Protein AF-A0A413T5Q0-F1 (afdb_monomer_lite)

pLDDT: mean 87.53, std 9.97, range [37.03, 95.62]

Structure (mmCIF, N/CA/C/O backbone):
data_AF-A0A413T5Q0-F1
#
_entry.id   AF-A0A413T5Q0-F1
#
loop_
_atom_site.group_PDB
_atom_site.id
_atom_site.type_symbol
_atom_site.label_atom_id
_atom_site.label_alt_id
_atom_site.label_comp_id
_atom_site.label_asym_id
_atom_site.label_entity_id
_atom_site.label_seq_id
_atom_site.pdbx_PDB_ins_code
_atom_site.Cartn_x
_atom_site.Cartn_y
_atom_site.Cartn_z
_atom_site.occupancy
_atom_site.B_iso_or_equiv
_atom_site.auth_seq_id
_atom_site.auth_comp_id
_atom_site.auth_asym_id
_atom_site.auth_atom_id
_atom_site.pdbx_PDB_model_num
ATOM 1 N N . MET A 1 1 ? 18.832 16.435 -22.795 1.00 37.03 1 MET A N 1
ATOM 2 C CA . MET A 1 1 ? 18.969 17.569 -21.854 1.00 37.03 1 MET A CA 1
ATOM 3 C C . MET A 1 1 ? 18.247 17.186 -20.568 1.00 37.03 1 MET A C 1
ATOM 5 O O . MET A 1 1 ? 17.034 17.043 -20.609 1.00 37.03 1 MET A O 1
ATOM 9 N N . ASN A 1 2 ? 18.968 16.907 -19.477 1.00 51.88 2 ASN A N 1
ATOM 10 C CA . ASN A 1 2 ? 18.352 16.444 -18.225 1.00 51.88 2 ASN A CA 1
ATOM 11 C C . ASN A 1 2 ? 17.718 17.629 -17.487 1.00 51.88 2 ASN A C 1
ATOM 13 O O . ASN A 1 2 ? 18.427 18.515 -17.015 1.00 51.88 2 ASN A O 1
ATOM 17 N N . GLN A 1 3 ? 16.388 17.652 -17.397 1.00 74.12 3 GLN A N 1
ATOM 18 C CA . GLN A 1 3 ? 15.677 18.561 -16.501 1.00 74.12 3 GLN A CA 1
ATOM 19 C C . GLN A 1 3 ? 15.706 17.985 -15.085 1.00 74.12 3 GLN A C 1
ATOM 21 O O . GLN A 1 3 ? 15.118 16.942 -14.812 1.00 74.12 3 GLN A O 1
ATOM 26 N N . TYR A 1 4 ? 16.403 18.671 -14.185 1.00 82.44 4 TYR A N 1
ATOM 27 C CA . TYR A 1 4 ? 16.364 18.386 -12.754 1.00 82.44 4 TYR A CA 1
ATOM 28 C C . TYR A 1 4 ? 15.148 19.070 -12.114 1.00 82.44 4 TYR A C 1
ATOM 30 O O . TYR A 1 4 ? 14.756 20.162 -12.530 1.00 82.44 4 TYR A O 1
ATOM 38 N N . ILE A 1 5 ? 14.572 18.440 -11.086 1.00 86.62 5 ILE A N 1
ATOM 39 C CA . ILE A 1 5 ? 13.526 19.039 -10.243 1.00 86.62 5 ILE A CA 1
ATOM 40 C C . ILE A 1 5 ? 14.123 20.263 -9.535 1.00 86.62 5 ILE A C 1
ATOM 42 O O . ILE A 1 5 ? 15.172 20.164 -8.896 1.00 86.62 5 ILE A O 1
ATOM 46 N N . LYS A 1 6 ? 13.459 21.416 -9.653 1.00 90.25 6 LYS A N 1
ATOM 47 C CA . LYS A 1 6 ? 13.843 22.677 -9.003 1.00 90.25 6 LYS A CA 1
ATOM 48 C C . LYS A 1 6 ? 12.963 22.935 -7.780 1.00 90.25 6 LYS A C 1
ATOM 50 O O . LYS A 1 6 ? 11.957 22.258 -7.581 1.00 90.25 6 LYS A O 1
ATOM 55 N N . ARG A 1 7 ? 13.317 23.929 -6.959 1.00 87.12 7 ARG A N 1
ATOM 56 C CA . ARG A 1 7 ? 12.543 24.284 -5.751 1.00 87.12 7 ARG A CA 1
ATOM 57 C C . ARG A 1 7 ? 11.092 24.647 -6.069 1.00 87.12 7 ARG A C 1
ATOM 59 O O . ARG A 1 7 ? 10.194 24.315 -5.309 1.00 87.12 7 ARG A O 1
ATOM 66 N N . GLU A 1 8 ? 10.880 25.310 -7.193 1.00 90.38 8 GLU A N 1
ATOM 67 C CA . GLU A 1 8 ? 9.586 25.754 -7.702 1.00 90.38 8 GLU A CA 1
ATOM 68 C C . GLU A 1 8 ? 8.789 24.650 -8.419 1.00 90.38 8 GLU A C 1
ATOM 70 O O . GLU A 1 8 ? 7.620 24.846 -8.754 1.00 90.38 8 GLU A O 1
ATOM 75 N N . THR A 1 9 ? 9.389 23.479 -8.656 1.00 88.25 9 THR A N 1
ATOM 76 C CA . THR A 1 9 ? 8.709 22.366 -9.322 1.00 88.25 9 THR A CA 1
ATOM 77 C C . THR A 1 9 ? 7.652 21.768 -8.394 1.00 88.25 9 THR A C 1
ATOM 79 O O . THR A 1 9 ? 7.969 21.115 -7.399 1.00 88.25 9 THR A O 1
ATOM 82 N N . LYS A 1 10 ? 6.374 21.955 -8.738 1.00 83.25 10 LYS A N 1
ATOM 83 C CA . LYS A 1 10 ? 5.266 21.278 -8.058 1.00 83.25 10 LYS A CA 1
ATOM 84 C C . LYS A 1 10 ? 5.279 19.795 -8.416 1.00 83.25 10 LYS A C 1
ATOM 86 O O . LYS A 1 10 ? 5.220 19.435 -9.588 1.00 83.25 10 LYS A O 1
ATOM 91 N N . ILE A 1 11 ? 5.342 18.937 -7.401 1.00 80.44 11 ILE A N 1
ATOM 92 C CA . ILE A 1 11 ? 5.183 17.493 -7.579 1.00 80.44 11 ILE A CA 1
ATOM 93 C C . ILE A 1 11 ? 3.691 17.187 -7.487 1.00 80.44 11 ILE A C 1
ATOM 95 O O . ILE A 1 11 ? 3.132 17.080 -6.394 1.00 80.44 11 ILE A O 1
ATOM 99 N N . GLU A 1 12 ? 3.043 17.080 -8.639 1.00 77.88 12 GLU A N 1
ATOM 100 C CA . GLU A 1 12 ? 1.634 16.711 -8.717 1.00 77.88 12 GLU A CA 1
ATOM 101 C C . GLU A 1 12 ? 1.476 15.183 -8.668 1.00 77.88 12 GLU A C 1
ATOM 103 O O . GLU A 1 12 ? 2.230 14.447 -9.300 1.00 77.88 12 GLU A O 1
ATOM 108 N N . ASN A 1 13 ? 0.489 14.706 -7.902 1.00 72.75 13 ASN A N 1
ATOM 109 C CA . ASN A 1 13 ? 0.017 13.315 -7.893 1.00 72.75 13 ASN A CA 1
ATOM 110 C C . ASN A 1 13 ? 1.084 12.226 -7.653 1.00 72.75 13 ASN A C 1
ATOM 112 O O . ASN A 1 13 ? 1.216 11.287 -8.437 1.00 72.75 13 ASN A O 1
ATOM 116 N N . TYR A 1 14 ? 1.796 12.285 -6.525 1.00 79.00 14 TYR A N 1
ATOM 117 C CA . TYR A 1 14 ? 2.651 11.177 -6.086 1.00 79.00 14 TYR A CA 1
ATOM 118 C C . TYR A 1 14 ? 1.947 10.286 -5.052 1.00 79.00 14 TYR A C 1
ATOM 120 O O . TYR A 1 14 ? 1.243 10.763 -4.160 1.00 79.00 14 TYR A O 1
ATOM 128 N N . ALA A 1 15 ? 2.170 8.973 -5.139 1.00 77.25 15 ALA A N 1
ATOM 129 C CA . ALA A 1 15 ? 1.743 8.037 -4.105 1.00 77.25 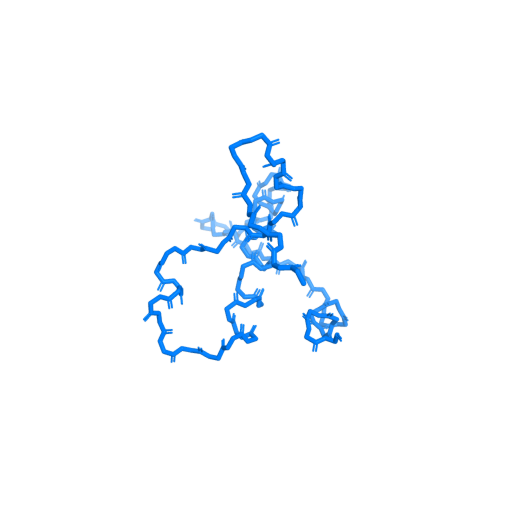15 ALA A CA 1
ATOM 130 C C . ALA A 1 15 ? 2.790 8.015 -2.973 1.00 77.25 15 ALA A C 1
ATOM 132 O O . ALA A 1 15 ? 3.949 7.669 -3.229 1.00 77.25 15 ALA A O 1
ATOM 133 N N . PRO A 1 16 ? 2.435 8.363 -1.723 1.00 81.69 16 PRO A N 1
ATOM 134 C CA . PRO A 1 16 ? 3.388 8.325 -0.623 1.00 81.69 16 PRO A CA 1
ATOM 135 C C . PRO A 1 16 ? 3.821 6.879 -0.344 1.00 81.69 16 PRO A C 1
ATOM 137 O O . PRO A 1 16 ? 3.004 6.019 -0.010 1.00 81.69 16 PRO A O 1
ATOM 140 N N . CYS A 1 17 ? 5.124 6.611 -0.462 1.00 83.88 17 CYS A N 1
ATOM 141 C CA . CYS A 1 17 ? 5.720 5.331 -0.094 1.00 83.88 17 CYS A CA 1
ATOM 142 C C . CYS A 1 17 ? 6.345 5.418 1.304 1.00 83.88 17 CYS A C 1
ATOM 144 O O . CYS A 1 17 ? 7.266 6.218 1.508 1.00 83.88 17 CYS A O 1
ATOM 146 N N . PRO A 1 18 ? 5.891 4.614 2.284 1.00 88.88 18 PRO A N 1
ATOM 147 C CA . PRO A 1 18 ? 6.507 4.595 3.601 1.00 88.88 18 PRO A CA 1
ATOM 148 C C . PRO A 1 18 ? 7.992 4.225 3.529 1.00 88.88 18 PRO A C 1
ATOM 150 O O . PRO A 1 18 ? 8.391 3.277 2.849 1.00 88.88 18 PRO A O 1
ATOM 153 N N . ARG A 1 19 ? 8.824 4.936 4.300 1.00 89.50 19 ARG A N 1
ATOM 154 C CA . ARG A 1 19 ? 10.286 4.737 4.302 1.00 89.50 19 ARG A CA 1
ATOM 155 C C . ARG A 1 19 ? 10.695 3.301 4.633 1.00 89.50 19 ARG A C 1
ATOM 157 O O . ARG A 1 19 ? 11.705 2.832 4.115 1.00 89.50 19 ARG A O 1
ATOM 164 N N . PHE A 1 20 ? 9.928 2.603 5.473 1.00 90.69 20 PHE A N 1
ATOM 165 C CA . PHE A 1 20 ? 10.232 1.218 5.828 1.00 90.69 20 PHE A CA 1
ATOM 166 C C . PHE A 1 20 ? 10.089 0.277 4.621 1.00 90.69 20 PHE A C 1
ATOM 168 O O . PHE A 1 20 ? 10.980 -0.534 4.398 1.00 90.69 20 PHE A O 1
ATOM 175 N N . LEU A 1 21 ? 9.064 0.451 3.774 1.00 90.12 21 LEU A N 1
ATOM 176 C CA . LEU A 1 21 ? 8.898 -0.340 2.546 1.00 90.12 21 LEU A CA 1
ATOM 177 C C . LEU A 1 21 ? 10.021 -0.116 1.549 1.00 90.12 21 LEU A C 1
ATOM 179 O O . LEU A 1 21 ? 10.444 -1.057 0.880 1.00 90.12 21 LEU A O 1
ATOM 183 N N . SER A 1 22 ? 10.527 1.115 1.459 1.00 85.44 22 SER A N 1
ATOM 184 C CA . SER A 1 22 ? 11.686 1.410 0.615 1.00 85.44 22 SER A CA 1
ATOM 185 C C . SER A 1 22 ? 12.881 0.525 0.997 1.00 85.44 22 SER A C 1
ATOM 187 O O . SER A 1 22 ? 13.486 -0.093 0.121 1.00 85.44 22 SER A O 1
ATOM 189 N N . LYS A 1 23 ? 13.121 0.350 2.304 1.00 89.31 23 LYS A N 1
ATOM 190 C CA . LYS A 1 23 ? 14.219 -0.456 2.864 1.00 89.31 23 LYS A CA 1
ATOM 191 C C . LYS A 1 23 ? 13.985 -1.973 2.826 1.00 89.31 23 LYS A C 1
ATOM 193 O O . LYS A 1 23 ? 14.935 -2.733 2.986 1.00 89.31 23 LYS A O 1
ATOM 198 N N . MET A 1 24 ? 12.750 -2.432 2.625 1.00 93.81 24 MET A N 1
ATOM 199 C CA . MET A 1 24 ? 12.440 -3.863 2.575 1.00 93.81 24 MET A CA 1
ATOM 200 C C . MET A 1 24 ? 12.915 -4.510 1.265 1.00 93.81 24 MET A C 1
ATOM 202 O O . MET A 1 24 ? 12.749 -3.947 0.175 1.00 93.81 24 MET A O 1
ATOM 206 N N . LYS A 1 25 ? 13.437 -5.740 1.370 1.00 93.62 25 LYS A N 1
ATOM 207 C CA . LYS A 1 25 ? 13.789 -6.618 0.238 1.00 93.62 25 LYS A CA 1
ATOM 208 C C . LYS A 1 25 ? 12.541 -7.317 -0.325 1.00 93.62 25 LYS A C 1
ATOM 210 O O . LYS A 1 25 ? 12.410 -8.531 -0.252 1.00 93.62 25 LYS A O 1
ATOM 215 N N . VAL A 1 26 ? 11.602 -6.533 -0.847 1.00 92.50 26 VAL A N 1
ATOM 216 C CA . VAL A 1 26 ? 10.383 -7.013 -1.526 1.00 92.50 26 VAL A CA 1
ATOM 217 C C . VAL A 1 26 ? 10.334 -6.483 -2.956 1.00 92.50 26 VAL A C 1
ATOM 219 O O . VAL A 1 26 ? 10.998 -5.489 -3.269 1.00 92.50 26 VAL A O 1
ATOM 222 N N . SER A 1 27 ? 9.550 -7.127 -3.824 1.00 93.12 27 SER A N 1
ATOM 223 C CA . SER A 1 27 ? 9.463 -6.727 -5.230 1.00 93.12 27 SER A CA 1
ATOM 224 C C . SER A 1 27 ? 8.926 -5.292 -5.381 1.00 93.12 27 SER A C 1
ATOM 226 O O . SER A 1 27 ? 8.100 -4.852 -4.572 1.00 93.12 27 SER A O 1
ATOM 228 N N . PRO A 1 28 ? 9.346 -4.545 -6.418 1.00 89.44 28 PRO A N 1
ATOM 229 C CA . PRO A 1 28 ? 8.820 -3.204 -6.680 1.00 89.44 28 PRO A CA 1
ATOM 230 C C . PRO A 1 28 ? 7.289 -3.171 -6.806 1.00 89.44 28 PRO A C 1
ATOM 232 O O . PRO A 1 28 ? 6.644 -2.287 -6.246 1.00 89.44 28 PRO A O 1
ATOM 235 N N . ILE A 1 29 ? 6.701 -4.182 -7.458 1.00 91.94 29 ILE A N 1
ATOM 236 C CA . ILE A 1 29 ? 5.245 -4.323 -7.597 1.00 91.94 29 ILE A CA 1
ATOM 237 C C . ILE A 1 29 ? 4.584 -4.514 -6.228 1.00 91.94 29 ILE A C 1
ATOM 239 O O . ILE A 1 29 ? 3.569 -3.881 -5.957 1.00 91.94 29 ILE A O 1
ATOM 243 N N . ALA A 1 30 ? 5.166 -5.316 -5.329 1.00 92.31 30 ALA A N 1
ATOM 244 C CA . ALA A 1 30 ? 4.628 -5.480 -3.978 1.00 92.31 30 ALA A CA 1
ATOM 245 C C . ALA A 1 30 ? 4.635 -4.158 -3.196 1.00 92.31 30 ALA A C 1
ATOM 247 O O . ALA A 1 30 ? 3.661 -3.849 -2.508 1.00 92.31 30 ALA A O 1
ATOM 248 N N . LYS A 1 31 ? 5.690 -3.339 -3.346 1.00 91.75 31 LYS A N 1
ATOM 249 C CA . LYS A 1 31 ? 5.731 -1.994 -2.745 1.00 91.75 31 LYS A CA 1
ATOM 250 C C . LYS A 1 31 ? 4.596 -1.122 -3.281 1.00 91.75 31 LYS A C 1
ATOM 252 O O . LYS A 1 31 ? 3.912 -0.481 -2.492 1.00 91.75 31 LYS A O 1
ATOM 257 N N . LEU A 1 32 ? 4.366 -1.140 -4.594 1.00 90.50 32 LEU A N 1
ATOM 258 C CA . LEU A 1 32 ? 3.321 -0.349 -5.248 1.00 90.50 32 LEU A CA 1
ATOM 259 C C . LEU A 1 32 ? 1.897 -0.806 -4.878 1.00 90.50 32 LEU A C 1
ATOM 261 O O . LEU A 1 32 ? 1.009 0.015 -4.645 1.00 90.50 32 LEU A O 1
ATOM 265 N N . VAL A 1 33 ? 1.679 -2.117 -4.766 1.00 92.56 33 VAL A N 1
ATOM 266 C CA . VAL A 1 33 ? 0.417 -2.683 -4.268 1.00 92.56 33 VAL A CA 1
ATOM 267 C C . VAL A 1 33 ? 0.178 -2.242 -2.827 1.00 92.56 33 VAL A C 1
ATOM 269 O O . VAL A 1 33 ? -0.908 -1.757 -2.510 1.00 92.56 33 VAL A O 1
ATOM 272 N N . TYR A 1 34 ? 1.195 -2.335 -1.967 1.00 92.62 34 TYR A N 1
ATOM 273 C CA . TYR A 1 34 ? 1.076 -1.909 -0.577 1.00 92.62 34 TYR A CA 1
ATOM 274 C C . TYR A 1 34 ? 0.727 -0.422 -0.464 1.00 92.62 34 TYR A C 1
ATOM 276 O O . TYR A 1 34 ? -0.202 -0.068 0.257 1.00 92.62 34 TYR A O 1
ATOM 284 N N . THR A 1 35 ? 1.440 0.465 -1.166 1.00 91.44 35 THR A N 1
ATOM 285 C CA . THR A 1 35 ? 1.179 1.914 -1.088 1.00 91.44 35 THR A CA 1
ATOM 286 C C . THR A 1 35 ? -0.213 2.266 -1.594 1.00 91.44 35 THR A C 1
ATOM 288 O O . THR A 1 35 ? -0.888 3.109 -1.003 1.00 91.44 35 THR A O 1
ATOM 291 N N . THR A 1 36 ? -0.684 1.569 -2.630 1.00 91.44 36 THR A N 1
ATOM 292 C CA . THR A 1 36 ? -2.042 1.743 -3.151 1.00 91.44 36 THR A CA 1
ATOM 293 C C . THR A 1 36 ? -3.088 1.331 -2.120 1.00 91.44 36 THR A C 1
ATOM 295 O O . THR A 1 36 ? -4.017 2.094 -1.845 1.00 91.44 36 THR A O 1
ATOM 298 N N . LEU A 1 37 ? -2.935 0.153 -1.508 1.00 92.88 37 LEU A N 1
ATOM 299 C CA . LEU A 1 37 ? -3.855 -0.329 -0.478 1.00 92.88 37 LEU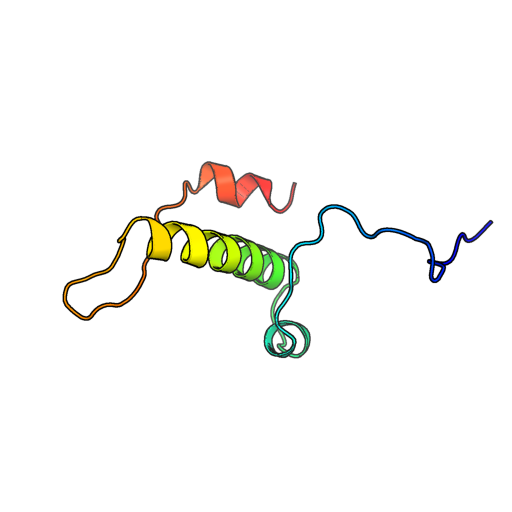 A CA 1
ATOM 300 C C . LEU A 1 37 ? -3.815 0.552 0.774 1.00 92.88 37 LEU A C 1
ATOM 302 O O . LEU A 1 37 ? -4.870 0.874 1.314 1.00 92.88 37 LEU A O 1
ATOM 306 N N . LEU A 1 38 ? -2.636 1.029 1.181 1.00 92.06 38 LEU A N 1
ATOM 307 C CA . LEU A 1 38 ? -2.484 1.970 2.290 1.00 92.06 38 LEU A CA 1
ATOM 308 C C . LEU A 1 38 ? -3.224 3.289 2.022 1.00 92.06 38 LEU A C 1
ATOM 310 O O . LEU A 1 38 ? -3.880 3.819 2.909 1.00 92.06 38 LEU A O 1
ATOM 314 N N . GLY A 1 39 ? -3.186 3.812 0.796 1.00 89.56 39 GLY A N 1
ATOM 315 C CA . GLY A 1 39 ? -4.004 4.972 0.433 1.00 89.56 39 GLY A CA 1
ATOM 316 C C . GLY A 1 39 ? -5.506 4.708 0.618 1.00 89.56 39 GLY A C 1
ATOM 317 O O . GLY A 1 39 ? -6.254 5.576 1.070 1.00 89.56 39 GLY A O 1
ATOM 318 N N . ARG A 1 40 ? -5.955 3.484 0.314 1.00 90.69 40 ARG A N 1
ATOM 319 C CA . ARG A 1 40 ? -7.359 3.073 0.452 1.00 90.69 40 ARG A CA 1
ATOM 320 C C . ARG A 1 40 ? -7.785 2.841 1.898 1.00 90.69 40 ARG A C 1
ATOM 322 O O . ARG A 1 40 ? -8.952 3.090 2.191 1.00 90.69 40 ARG A O 1
ATOM 329 N N . THR A 1 41 ? -6.888 2.458 2.809 1.00 91.88 41 THR A N 1
ATOM 330 C CA . THR A 1 41 ? -7.244 2.315 4.235 1.00 91.88 41 THR A CA 1
ATOM 331 C C . THR A 1 41 ? -7.706 3.641 4.838 1.00 91.88 41 THR A C 1
ATOM 333 O O . THR A 1 41 ? -8.624 3.638 5.652 1.00 91.88 41 THR A O 1
ATOM 336 N N . PHE A 1 42 ? -7.163 4.787 4.404 1.00 89.25 42 PHE A N 1
ATOM 337 C CA . PHE A 1 42 ? -7.627 6.100 4.868 1.00 89.25 42 PHE A CA 1
ATOM 338 C C . PHE A 1 42 ? -9.089 6.371 4.499 1.00 89.25 42 PHE A C 1
ATOM 340 O O . PHE A 1 42 ? -9.853 6.853 5.338 1.00 89.25 42 PHE A O 1
ATOM 347 N N . LEU A 1 43 ? -9.485 6.028 3.269 1.00 89.44 43 LEU A N 1
ATOM 348 C CA . LEU A 1 43 ? -10.879 6.116 2.824 1.00 89.44 43 LEU A CA 1
ATOM 349 C C . LEU A 1 43 ? -11.758 5.121 3.580 1.00 89.44 43 LEU A C 1
ATOM 351 O O . LEU A 1 43 ? -12.835 5.480 4.042 1.00 89.44 43 LEU A O 1
ATOM 355 N N . SER A 1 44 ? -11.266 3.897 3.759 1.00 93.00 44 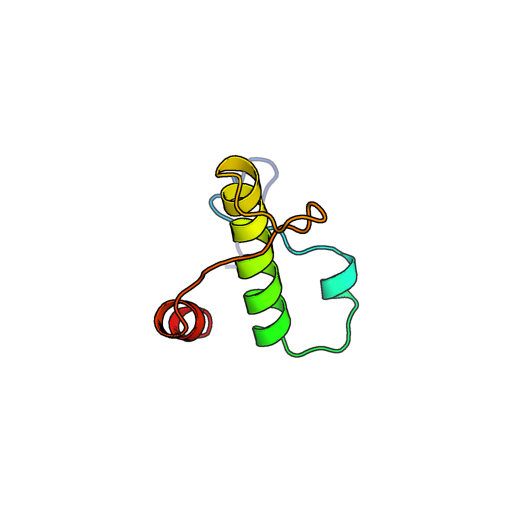SER A N 1
ATOM 356 C CA . SER A 1 44 ? -11.966 2.842 4.489 1.00 93.00 44 SER A CA 1
ATOM 357 C C . SER A 1 44 ? -12.274 3.257 5.929 1.00 93.00 44 SER A C 1
ATOM 359 O O . SER A 1 44 ? -13.418 3.203 6.373 1.00 93.00 44 SER A O 1
ATOM 361 N N . ARG A 1 45 ? -11.270 3.807 6.624 1.00 91.69 45 ARG A N 1
ATOM 362 C CA . ARG A 1 45 ? -11.402 4.363 7.972 1.00 91.69 45 ARG A CA 1
ATOM 363 C C . ARG A 1 45 ? -12.429 5.492 8.025 1.00 91.69 45 ARG A C 1
ATOM 365 O O . ARG A 1 45 ? -13.249 5.512 8.935 1.00 91.69 45 ARG A O 1
ATOM 372 N N . LYS A 1 46 ? -12.398 6.418 7.057 1.00 92.56 46 LY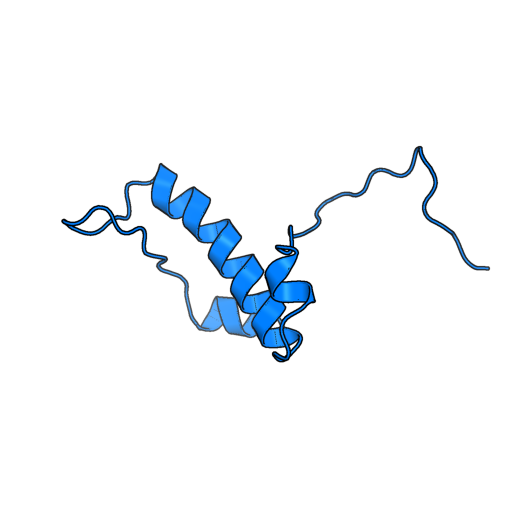S A N 1
ATOM 373 C CA . LYS A 1 46 ? -13.371 7.520 6.970 1.00 92.56 46 LYS A CA 1
ATOM 374 C C . LYS A 1 46 ? -14.801 7.005 6.766 1.00 92.56 46 LYS A C 1
ATOM 376 O O . LYS A 1 46 ? -15.731 7.590 7.305 1.00 92.56 46 LYS A O 1
ATOM 381 N N . ASN A 1 47 ? -14.954 5.903 6.039 1.00 92.62 47 ASN A N 1
ATOM 382 C CA . ASN A 1 47 ? -16.242 5.272 5.761 1.00 92.62 47 ASN A CA 1
ATOM 383 C C . ASN A 1 47 ? -16.690 4.287 6.855 1.00 92.62 47 ASN A C 1
ATOM 385 O O . ASN A 1 47 ? -17.706 3.623 6.686 1.00 92.62 47 ASN A O 1
ATOM 389 N N . GLY A 1 48 ? -15.941 4.157 7.956 1.00 93.06 48 GLY A N 1
ATOM 390 C CA . GLY A 1 48 ? -16.295 3.257 9.055 1.00 93.06 48 GLY A CA 1
ATOM 391 C C . GLY A 1 48 ? -16.134 1.769 8.735 1.00 93.06 48 GLY A C 1
ATOM 392 O O . GLY A 1 48 ? -16.672 0.941 9.461 1.00 93.06 48 GLY A O 1
ATOM 393 N N . LEU A 1 49 ? -15.388 1.417 7.684 1.00 93.12 49 LEU A N 1
ATOM 394 C CA . LEU A 1 49 ? -15.082 0.030 7.336 1.00 93.12 49 LEU A CA 1
ATOM 395 C C . LEU A 1 49 ? -14.038 -0.530 8.308 1.00 93.12 49 LEU A C 1
ATOM 397 O O . LEU A 1 49 ? -12.827 -0.467 8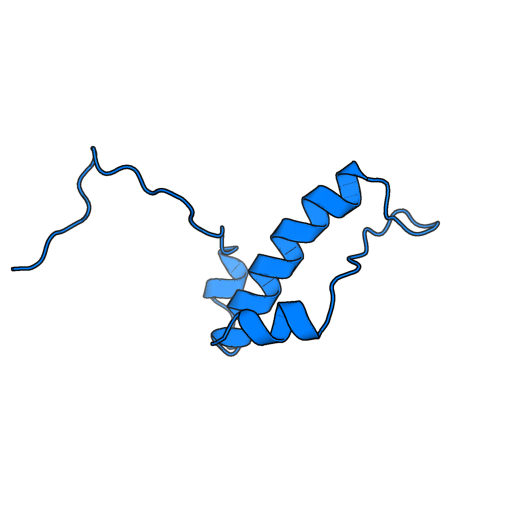.076 1.00 93.12 49 LEU A O 1
ATOM 401 N N . LYS A 1 50 ? -14.540 -1.037 9.431 1.00 95.62 50 LYS A N 1
ATOM 402 C CA . LYS A 1 50 ? -13.775 -1.675 10.499 1.00 95.62 50 LYS A CA 1
ATOM 403 C C . LYS A 1 50 ? -14.514 -2.904 11.017 1.00 95.62 50 LYS A C 1
ATOM 405 O O . LYS A 1 50 ? -15.736 -2.977 10.895 1.00 95.62 50 LYS A O 1
ATOM 410 N N . ASP A 1 51 ? -13.774 -3.870 11.541 1.00 93.56 51 ASP A N 1
ATOM 411 C CA . ASP A 1 51 ? -14.360 -5.007 12.253 1.00 93.56 51 ASP A CA 1
ATOM 412 C C . ASP A 1 51 ? -14.771 -4.622 13.690 1.00 93.56 51 ASP A C 1
ATOM 414 O O . ASP A 1 51 ? -14.628 -3.470 14.116 1.00 93.56 51 ASP A O 1
ATOM 418 N N . GLU A 1 52 ? -15.283 -5.596 14.441 1.00 95.38 52 GLU A N 1
ATOM 419 C CA . GLU A 1 52 ? -15.717 -5.432 15.837 1.00 95.38 52 GLU A CA 1
ATOM 420 C C . GLU A 1 52 ? -14.575 -5.005 16.774 1.00 95.38 52 GLU A C 1
ATOM 422 O O . GLU A 1 52 ? -14.803 -4.302 17.756 1.00 95.38 52 GLU A O 1
ATOM 427 N N . ASN A 1 53 ? -13.333 -5.351 16.426 1.00 95.44 53 ASN A N 1
ATOM 428 C CA . ASN A 1 53 ? -12.129 -5.002 17.178 1.00 95.44 53 ASN A CA 1
ATOM 429 C C . ASN A 1 53 ? -11.546 -3.638 16.764 1.00 95.44 53 ASN A C 1
ATOM 431 O O . ASN A 1 53 ? -10.547 -3.187 17.322 1.00 95.44 53 ASN A O 1
ATOM 435 N N . GLY A 1 54 ? -12.149 -2.965 15.779 1.00 92.75 54 GLY A N 1
ATOM 436 C CA . GLY A 1 54 ? -11.685 -1.685 15.256 1.00 92.75 54 GLY A CA 1
ATOM 437 C C . GLY A 1 54 ? 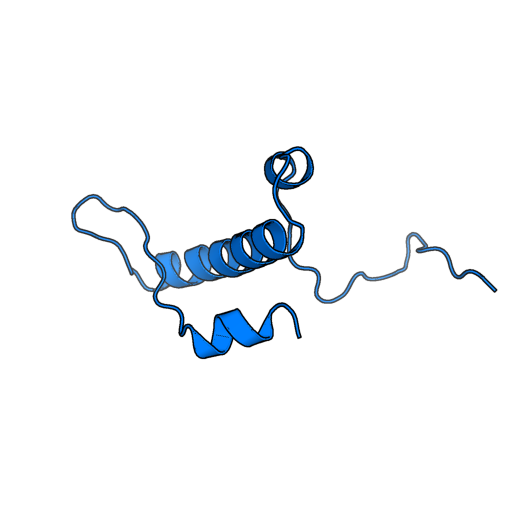-10.588 -1.782 14.193 1.00 92.75 54 GLY A C 1
ATOM 438 O O . GLY A 1 54 ? -10.052 -0.745 13.790 1.00 92.75 54 GLY A O 1
ATOM 439 N N . ASN A 1 55 ? -10.269 -2.978 13.691 1.00 94.75 55 ASN A N 1
ATOM 440 C CA . ASN A 1 55 ? -9.301 -3.148 12.612 1.00 94.75 55 ASN A CA 1
ATOM 441 C C . ASN A 1 55 ? -9.898 -2.665 11.292 1.00 94.75 55 ASN A C 1
ATOM 443 O O . ASN A 1 55 ? -10.957 -3.118 10.859 1.00 94.75 55 ASN A O 1
ATOM 447 N N . VAL A 1 56 ? -9.191 -1.759 10.622 1.00 94.94 56 VAL A N 1
ATOM 448 C CA . VAL A 1 56 ? -9.599 -1.239 9.315 1.00 94.94 56 VAL A CA 1
ATOM 449 C C . VAL A 1 56 ? -9.213 -2.238 8.229 1.00 94.94 56 VAL A C 1
ATOM 451 O O . VAL A 1 56 ? -8.031 -2.518 8.034 1.00 94.94 56 VAL A O 1
ATOM 454 N N . TYR A 1 57 ? -10.196 -2.718 7.476 1.00 93.69 57 TYR A N 1
ATOM 455 C CA . TYR A 1 57 ? -9.973 -3.545 6.289 1.00 93.69 57 TYR A CA 1
ATOM 456 C C . TYR A 1 57 ? -10.197 -2.734 5.013 1.00 93.69 57 TYR A C 1
ATOM 458 O O . TYR A 1 57 ? -10.695 -1.612 5.050 1.00 93.69 57 TYR A O 1
ATOM 466 N N . VAL A 1 58 ? -9.806 -3.276 3.861 1.00 93.56 58 VAL A N 1
ATOM 467 C CA . VAL A 1 58 ? -9.975 -2.630 2.552 1.00 93.56 58 VAL A CA 1
ATOM 468 C C . VAL A 1 58 ? -10.706 -3.584 1.621 1.00 93.56 58 VAL A C 1
ATOM 470 O O . VAL A 1 58 ? -10.246 -4.698 1.389 1.00 93.56 58 VAL A O 1
ATOM 473 N N . ILE A 1 59 ? -11.814 -3.124 1.040 1.00 92.31 59 ILE A N 1
ATOM 474 C CA . ILE A 1 59 ? -12.490 -3.812 -0.064 1.00 92.31 59 ILE A CA 1
ATOM 475 C C . ILE A 1 59 ? -11.980 -3.193 -1.361 1.00 92.31 59 ILE A C 1
ATOM 477 O O . ILE A 1 59 ? -12.197 -2.008 -1.624 1.00 92.31 59 ILE A O 1
ATOM 481 N N . TYR A 1 60 ? -11.273 -3.980 -2.169 1.00 91.25 60 TYR A N 1
ATOM 482 C CA . TYR A 1 60 ? -10.689 -3.486 -3.410 1.00 91.25 60 TYR A CA 1
ATOM 483 C C . TYR A 1 60 ? -10.711 -4.563 -4.504 1.00 91.25 60 TYR A C 1
ATOM 485 O O . TYR A 1 60 ? -10.230 -5.672 -4.270 1.00 91.25 60 TYR A O 1
ATOM 493 N N . PRO A 1 61 ? -11.258 -4.280 -5.703 1.00 93.69 61 PRO A N 1
ATOM 494 C CA . PRO A 1 61 ? -11.375 -5.289 -6.749 1.00 93.69 61 PRO A CA 1
ATOM 495 C C . PRO A 1 61 ? -10.015 -5.790 -7.243 1.00 93.69 61 PRO A C 1
ATOM 497 O O . PRO A 1 61 ? -9.140 -4.997 -7.592 1.00 93.69 61 PRO A O 1
ATOM 500 N N . VAL A 1 62 ? -9.877 -7.106 -7.420 1.00 91.31 62 VAL A N 1
ATOM 501 C CA . VAL A 1 62 ? -8.664 -7.717 -7.999 1.00 91.31 62 VAL A CA 1
ATOM 502 C C . VAL A 1 62 ? -8.366 -7.159 -9.396 1.00 91.31 62 VAL A C 1
ATOM 504 O O . VAL A 1 62 ? -7.218 -6.871 -9.725 1.00 91.31 62 VAL A O 1
ATOM 507 N N . ARG A 1 63 ? -9.406 -6.896 -10.202 1.00 93.88 63 ARG A N 1
ATOM 508 C CA . ARG A 1 63 ? -9.265 -6.248 -11.520 1.00 93.88 63 ARG A CA 1
ATOM 509 C C . ARG A 1 63 ? -8.654 -4.847 -11.436 1.00 93.88 63 ARG A C 1
ATOM 511 O O . ARG A 1 63 ? -8.018 -4.414 -12.391 1.00 93.88 63 ARG A O 1
ATOM 518 N N . ALA A 1 64 ? -8.863 -4.133 -10.331 1.00 90.38 64 ALA A N 1
ATOM 519 C CA . ALA A 1 64 ? -8.252 -2.830 -10.103 1.00 90.38 64 ALA A CA 1
ATOM 520 C C . ALA A 1 64 ? -6.790 -2.976 -9.650 1.00 90.38 64 ALA A C 1
ATOM 522 O O . ALA A 1 64 ? -5.945 -2.235 -10.143 1.00 90.38 64 ALA A O 1
ATOM 523 N N . LEU A 1 65 ? -6.464 -3.977 -8.817 1.00 90.38 65 LEU A N 1
ATOM 524 C CA . LEU A 1 65 ? -5.067 -4.300 -8.474 1.00 90.38 65 LEU A CA 1
ATOM 525 C C . LEU A 1 65 ? -4.237 -4.661 -9.706 1.00 90.38 65 LEU A C 1
ATOM 527 O O . LEU A 1 65 ? -3.116 -4.189 -9.853 1.00 90.38 65 LEU A O 1
ATOM 531 N N . ALA A 1 66 ? -4.801 -5.447 -10.624 1.00 89.56 66 ALA A N 1
ATOM 532 C CA . ALA A 1 66 ? -4.115 -5.870 -11.845 1.00 89.56 66 ALA A CA 1
ATOM 533 C C . ALA A 1 66 ? -3.722 -4.705 -12.776 1.00 89.56 66 ALA A C 1
ATOM 535 O O . ALA A 1 66 ? -2.886 -4.884 -13.657 1.00 89.56 66 ALA A O 1
ATOM 536 N N . LYS A 1 67 ? -4.308 -3.513 -12.598 1.00 88.06 67 LYS A N 1
ATOM 537 C CA . LYS A 1 67 ? -3.957 -2.309 -13.367 1.00 88.06 67 LYS A CA 1
ATOM 538 C C . LYS A 1 67 ? -2.742 -1.563 -12.812 1.00 88.06 67 LYS A C 1
ATOM 540 O O . LYS A 1 67 ? -2.242 -0.680 -13.485 1.00 88.06 67 LYS A O 1
ATOM 545 N N . ILE A 1 68 ? -2.278 -1.893 -11.606 1.00 81.50 68 ILE A N 1
ATOM 546 C CA . ILE A 1 68 ? -1.208 -1.157 -10.916 1.00 81.50 68 ILE A CA 1
ATOM 547 C C . ILE A 1 68 ? 0.171 -1.391 -11.562 1.00 81.50 68 ILE A C 1
ATOM 549 O O . ILE A 1 68 ? 1.042 -0.536 -11.463 1.00 81.50 68 ILE A O 1
ATOM 553 N N . GLY A 1 69 ? 0.377 -2.541 -12.210 1.00 67.19 69 GLY A N 1
ATOM 554 C CA . GLY A 1 69 ? 1.646 -2.915 -12.850 1.00 67.19 69 GLY A CA 1
ATOM 555 C C . GLY A 1 69 ? 1.601 -2.989 -14.378 1.00 67.19 69 GLY A C 1
ATOM 556 O O . GLY A 1 69 ? 2.495 -3.602 -14.956 1.00 67.19 69 GLY A O 1
ATOM 557 N N . LYS A 1 70 ? 0.549 -2.452 -15.006 1.00 60.84 70 LYS A N 1
ATOM 558 C CA . LYS A 1 70 ? 0.441 -2.291 -16.463 1.00 60.84 70 LYS A CA 1
ATOM 559 C C . LYS A 1 70 ? 0.878 -0.891 -16.855 1.00 60.84 70 LYS A C 1
ATOM 561 O O . LYS A 1 70 ? 1.505 -0.783 -17.925 1.00 60.84 70 LYS A O 1
#

Radius of gyration: 15.78 Å; chains: 1; bounding box: 35×34×39 Å

Sequence (70 aa):
MNQYIKRETKIENYAPCPRFLSKMKVSPIAKLVYTTLLGRTFLSRKNGLKDENGNVYVIYPVRALAKIGK

Secondary structure (DSSP, 8-state):
---PPPTT----SPPPPPHHHHHS-S-HHHHHHHHHHHHHHHHHHHTT-B-TT--B-----HHHHTTTT-

InterPro domains:
  IPR010724 Replication initiator A, N-terminal [PF06970] (25-67)

Foldseek 3Di:
DDDDQDPPDDDPDDQDQDPVLVVDPDDPLVSQLVSVLVVQLVVQVVVVQADPVRHGDGDDDPVVSVVSVD

Organism: NCBI:txid39496